Protein AF-A0A1V9XGU4-F1 (afdb_monomer_lite)

pLDDT: mean 71.14, std 24.78, range [29.02, 97.44]

InterPro domains:
  IPR002048 EF-hand domain [PS50222] (67-103)
  IPR018247 EF-Hand 1, calcium-binding site [PS00018] (81-93)

Structure (mmCIF, N/CA/C/O backbone):
data_AF-A0A1V9XGU4-F1
#
_entry.id   AF-A0A1V9XGU4-F1
#
loop_
_atom_site.group_PDB
_atom_site.id
_atom_site.type_symbol
_atom_site.label_atom_id
_atom_site.label_alt_id
_atom_site.label_comp_id
_atom_site.label_asym_id
_atom_site.label_entity_id
_atom_site.label_seq_id
_atom_site.pdbx_PDB_ins_code
_atom_site.Cartn_x
_atom_site.Cartn_y
_atom_site.Cartn_z
_atom_site.occupancy
_atom_site.B_iso_or_equiv
_atom_site.auth_seq_id
_atom_site.auth_comp_id
_atom_site.auth_asym_id
_atom_site.auth_atom_id
_atom_site.pdbx_PDB_model_num
ATOM 1 N N . MET A 1 1 ? 51.948 -21.550 26.721 1.00 40.84 1 MET A N 1
ATOM 2 C CA . MET A 1 1 ? 52.679 -20.581 25.872 1.00 40.84 1 MET A CA 1
ATOM 3 C C . MET A 1 1 ? 52.354 -20.983 24.437 1.00 40.84 1 MET A C 1
ATOM 5 O O . MET A 1 1 ? 52.631 -22.119 24.108 1.00 40.84 1 MET A O 1
ATOM 9 N N . SER A 1 2 ? 51.625 -20.250 23.601 1.00 41.44 2 SER A N 1
ATOM 10 C CA . SER A 1 2 ? 51.455 -18.804 23.502 1.00 41.44 2 SER A CA 1
ATOM 11 C C . SER A 1 2 ? 50.071 -18.445 22.958 1.00 41.44 2 SER A C 1
ATOM 13 O O . SER A 1 2 ? 49.436 -19.209 22.238 1.00 41.44 2 SER A O 1
ATOM 15 N N . ILE A 1 3 ? 49.631 -17.262 23.364 1.00 41.22 3 ILE A N 1
ATOM 16 C CA . ILE A 1 3 ? 48.352 -16.624 23.088 1.00 41.22 3 ILE A CA 1
ATOM 17 C C . ILE A 1 3 ? 48.535 -15.847 21.782 1.00 41.22 3 ILE A C 1
ATOM 19 O O . ILE A 1 3 ? 49.437 -15.014 21.704 1.00 41.22 3 ILE A O 1
ATOM 23 N N . ILE A 1 4 ? 47.725 -16.115 20.757 1.00 44.91 4 ILE A N 1
ATOM 24 C CA . ILE A 1 4 ? 47.727 -15.296 19.541 1.00 44.91 4 ILE A CA 1
ATOM 25 C C . ILE A 1 4 ? 46.737 -14.152 19.754 1.00 44.91 4 ILE A C 1
ATOM 27 O O . ILE A 1 4 ? 45.534 -14.348 19.910 1.00 44.91 4 ILE A O 1
ATOM 31 N N . SER A 1 5 ? 47.320 -12.961 19.835 1.00 37.12 5 SER A N 1
ATOM 32 C CA . SER A 1 5 ? 46.696 -11.656 20.004 1.00 37.12 5 SER A CA 1
ATOM 33 C C . SER A 1 5 ? 45.968 -11.229 18.724 1.00 37.12 5 SER A C 1
ATOM 35 O O . SER A 1 5 ? 46.578 -11.174 17.658 1.00 37.12 5 SER A O 1
ATOM 37 N N . LEU A 1 6 ? 44.679 -10.904 18.830 1.00 44.31 6 LEU A N 1
ATOM 38 C CA . LEU A 1 6 ? 43.925 -10.178 17.804 1.00 44.31 6 LEU A CA 1
ATOM 39 C C . LEU A 1 6 ? 43.930 -8.683 18.167 1.00 44.31 6 LEU A C 1
ATOM 41 O O . LEU A 1 6 ? 43.535 -8.347 19.289 1.00 44.31 6 LE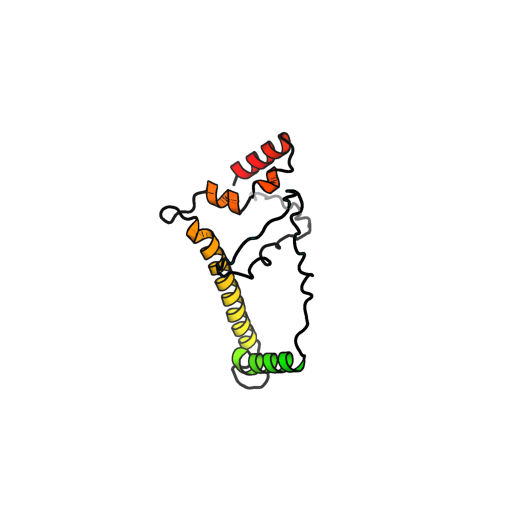U A O 1
ATOM 45 N N . PRO A 1 7 ? 44.336 -7.765 17.270 1.00 48.94 7 PRO A N 1
ATOM 46 C CA . PRO A 1 7 ? 44.233 -6.341 17.547 1.00 48.94 7 PRO A CA 1
ATOM 47 C C . PRO A 1 7 ? 42.777 -5.863 17.489 1.00 48.94 7 PRO A C 1
ATOM 49 O O . PRO A 1 7 ? 42.010 -6.164 16.575 1.00 48.94 7 PRO A O 1
ATOM 52 N N . ARG A 1 8 ? 42.428 -5.088 18.515 1.00 44.72 8 ARG A N 1
ATOM 53 C CA . ARG A 1 8 ? 41.180 -4.352 18.699 1.00 44.72 8 ARG A CA 1
ATOM 54 C C . ARG A 1 8 ? 41.132 -3.101 17.804 1.00 44.72 8 ARG A C 1
ATOM 56 O O . ARG A 1 8 ? 42.129 -2.404 17.656 1.00 44.72 8 ARG A O 1
ATOM 63 N N . THR A 1 9 ? 39.903 -2.793 17.381 1.00 43.22 9 THR A N 1
ATOM 64 C CA . THR A 1 9 ? 39.294 -1.465 17.140 1.00 43.22 9 THR A CA 1
ATOM 65 C C . THR A 1 9 ? 39.705 -0.644 15.915 1.00 43.22 9 THR A C 1
ATOM 67 O O . THR A 1 9 ? 40.788 -0.074 15.874 1.00 43.22 9 THR A O 1
ATOM 70 N N . LEU A 1 10 ? 38.724 -0.398 15.036 1.00 35.69 10 LEU A N 1
ATOM 71 C CA . LEU A 1 10 ? 38.533 0.903 14.391 1.00 35.69 10 LEU A CA 1
ATOM 72 C C . L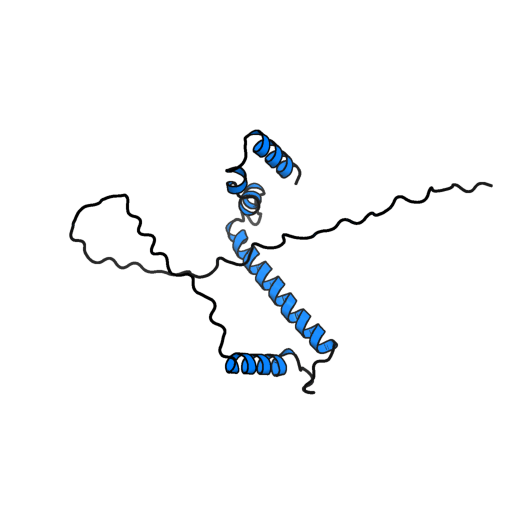EU A 1 10 ? 37.033 1.232 14.286 1.00 35.69 10 LEU A C 1
ATOM 74 O O . LEU A 1 10 ? 36.284 0.650 13.512 1.00 35.69 10 LEU A O 1
ATOM 78 N N . SER A 1 11 ? 36.640 2.128 15.192 1.00 35.50 11 SER A N 1
ATOM 79 C CA . SER A 1 11 ? 35.631 3.188 15.114 1.00 35.50 11 SER A CA 1
ATOM 80 C C . SER A 1 11 ? 34.569 3.121 14.002 1.00 35.50 11 SER A C 1
ATOM 82 O O . SER A 1 11 ? 34.827 3.476 12.854 1.00 35.50 11 SER A O 1
ATOM 84 N N . ILE A 1 12 ? 33.327 2.804 14.381 1.00 38.66 12 ILE A N 1
ATOM 85 C CA . ILE A 1 12 ? 32.135 3.188 13.613 1.00 38.66 12 ILE A CA 1
ATOM 86 C C . ILE A 1 12 ? 31.847 4.651 13.960 1.00 38.66 12 ILE A C 1
ATOM 88 O O . ILE A 1 12 ? 31.276 4.957 15.008 1.00 38.66 12 ILE A O 1
ATOM 92 N N . SER A 1 13 ? 32.309 5.554 13.095 1.00 34.25 13 SER A N 1
ATOM 93 C CA . SER A 1 13 ? 31.876 6.949 13.098 1.00 34.25 13 SER A CA 1
ATOM 94 C C . SER A 1 13 ? 30.566 7.088 12.325 1.00 34.25 13 SER A C 1
ATOM 96 O O . SER A 1 13 ? 30.271 6.351 11.388 1.00 34.25 13 SER A O 1
ATOM 98 N N . LYS A 1 14 ? 29.763 8.035 12.782 1.00 42.88 14 LYS A N 1
ATOM 99 C CA . LYS A 1 14 ? 28.345 8.225 12.518 1.00 42.88 14 LYS A CA 1
ATOM 100 C C . LYS A 1 14 ? 28.166 9.322 11.464 1.00 42.88 14 LYS A C 1
ATOM 102 O O . LYS A 1 14 ? 28.540 10.457 11.722 1.00 42.88 14 LYS A O 1
ATOM 107 N N . MET A 1 15 ? 27.551 8.996 10.330 1.00 34.56 15 MET A N 1
ATOM 108 C CA . MET A 1 15 ? 26.891 9.901 9.370 1.00 34.56 15 MET A CA 1
ATOM 109 C C . MET A 1 15 ? 25.735 9.070 8.778 1.00 34.56 15 MET A C 1
ATOM 111 O O . MET A 1 15 ? 25.976 7.950 8.354 1.00 34.56 15 MET A O 1
ATOM 115 N N . GLY A 1 16 ? 24.451 9.423 8.800 1.00 33.16 16 GLY A N 1
ATOM 116 C CA . GLY A 1 16 ? 23.804 10.718 8.982 1.00 33.16 16 GLY A CA 1
ATOM 117 C C . GLY A 1 16 ? 23.078 11.102 7.686 1.00 33.16 16 GLY A C 1
ATOM 118 O O . GLY A 1 16 ? 23.713 11.689 6.825 1.00 33.16 16 GLY A O 1
ATOM 119 N N . GLY A 1 17 ? 21.773 10.788 7.588 1.00 31.00 17 GLY A N 1
ATOM 120 C CA . GLY A 1 17 ? 20.837 11.209 6.518 1.00 31.00 17 GLY A CA 1
ATOM 121 C C . GLY A 1 17 ? 20.733 10.203 5.357 1.00 31.00 17 GLY A C 1
ATOM 122 O O . GLY A 1 17 ? 21.748 9.847 4.786 1.00 31.00 17 GLY A O 1
ATOM 123 N N . GLY A 1 18 ? 19.595 9.620 4.967 1.00 38.44 18 GLY A N 1
ATOM 124 C CA . GLY A 1 18 ? 18.194 10.007 5.134 1.00 38.44 18 GLY A CA 1
ATOM 125 C C . GLY A 1 18 ? 17.729 10.867 3.952 1.00 38.44 18 GLY A C 1
ATOM 126 O O . GLY A 1 18 ? 18.301 11.933 3.761 1.00 38.44 18 GLY A O 1
ATOM 127 N N . VAL A 1 19 ? 16.643 10.440 3.278 1.00 40.09 19 VAL A N 1
ATOM 128 C CA . VAL A 1 19 ? 15.906 11.097 2.160 1.00 40.09 19 VAL A CA 1
ATOM 129 C C . VAL A 1 19 ? 16.512 10.727 0.781 1.00 40.09 19 VAL A C 1
ATOM 131 O O . VAL A 1 19 ? 17.681 10.977 0.546 1.00 40.09 19 VAL A O 1
ATOM 134 N N . LEU A 1 20 ? 15.858 10.002 -0.141 1.00 40.06 20 LEU A N 1
ATOM 135 C CA . LEU A 1 20 ? 14.552 10.238 -0.775 1.00 40.06 20 LEU A CA 1
ATOM 136 C C . LEU A 1 20 ? 13.871 8.910 -1.175 1.00 40.06 20 LEU A C 1
ATOM 138 O O . LEU A 1 20 ? 14.124 8.347 -2.235 1.00 40.06 20 LEU A O 1
ATOM 142 N N . LEU A 1 21 ? 12.964 8.428 -0.326 1.00 39.38 21 LEU A N 1
ATOM 143 C CA . LEU A 1 21 ? 11.913 7.484 -0.703 1.00 39.38 21 LEU A CA 1
ATOM 144 C C . LEU A 1 21 ? 10.648 8.322 -0.913 1.00 39.38 21 LEU A C 1
ATOM 146 O O . LEU A 1 21 ? 9.940 8.621 0.045 1.00 39.38 21 LEU A O 1
ATOM 150 N N . GLY A 1 22 ? 10.397 8.784 -2.134 1.00 39.03 22 GLY A N 1
ATOM 151 C CA . GLY A 1 22 ? 9.206 9.585 -2.397 1.00 39.03 22 GLY A CA 1
ATOM 152 C C . GLY A 1 22 ? 9.114 10.047 -3.835 1.00 39.03 22 GLY A C 1
ATOM 153 O O . GLY A 1 22 ? 9.664 11.089 -4.147 1.00 39.03 22 GLY A O 1
ATOM 154 N N . CYS A 1 23 ? 8.412 9.284 -4.681 1.00 40.47 23 CYS A N 1
ATOM 155 C CA . CYS A 1 23 ? 7.815 9.817 -5.915 1.00 40.47 23 CYS A CA 1
ATOM 156 C C . CYS A 1 23 ? 6.774 8.904 -6.604 1.00 40.47 23 CYS A C 1
ATOM 158 O O . CYS A 1 23 ? 6.468 9.128 -7.767 1.00 40.47 23 CYS A O 1
ATOM 160 N N . VAL A 1 24 ? 6.174 7.904 -5.937 1.00 41.50 24 VAL A N 1
ATOM 161 C CA . VAL A 1 24 ? 5.225 6.975 -6.606 1.00 41.50 24 VAL A CA 1
ATOM 162 C C . VAL A 1 24 ? 3.809 7.069 -6.035 1.00 41.50 24 VAL A C 1
ATOM 164 O O . VAL A 1 24 ? 3.247 6.066 -5.612 1.00 41.50 24 VAL A O 1
ATOM 167 N N . LEU A 1 25 ? 3.215 8.266 -5.962 1.00 35.75 25 LEU A N 1
ATOM 168 C CA . LEU A 1 25 ? 1.840 8.377 -5.441 1.00 35.75 25 LEU A CA 1
ATOM 169 C C . LEU A 1 25 ? 0.919 9.426 -6.084 1.00 35.75 25 LEU A C 1
ATOM 171 O O . LEU A 1 25 ? -0.136 9.690 -5.523 1.00 35.75 25 LEU A O 1
ATOM 175 N N . CYS A 1 26 ? 1.216 10.001 -7.256 1.00 32.53 26 CYS A N 1
ATOM 176 C CA . CYS A 1 26 ? 0.321 11.036 -7.798 1.00 32.53 26 CYS A CA 1
ATOM 177 C C . CYS A 1 26 ? 0.191 11.032 -9.329 1.00 32.53 26 CYS A C 1
ATOM 179 O O . CYS A 1 26 ? 0.739 11.915 -9.973 1.00 32.53 26 CYS A O 1
ATOM 181 N N . ALA A 1 27 ? -0.518 10.055 -9.919 1.00 36.12 27 ALA A N 1
ATOM 182 C CA . ALA A 1 27 ? -1.029 10.169 -11.302 1.00 36.12 27 ALA A CA 1
ATOM 183 C C . ALA A 1 27 ? -2.063 9.080 -11.697 1.00 36.12 27 ALA A C 1
ATOM 185 O O . ALA A 1 27 ? -1.904 8.440 -12.732 1.00 36.12 27 ALA A O 1
ATOM 186 N N . MET A 1 28 ? -3.124 8.825 -10.919 1.00 37.53 28 MET A N 1
ATOM 187 C CA . MET A 1 28 ? -4.221 7.940 -11.375 1.00 37.53 28 MET A CA 1
ATOM 188 C C . MET A 1 28 ? -5.609 8.490 -11.033 1.00 37.53 28 MET A C 1
ATOM 190 O O . MET A 1 28 ? -6.166 8.118 -10.012 1.00 37.53 28 MET A O 1
ATOM 194 N N . VAL A 1 29 ? -6.142 9.355 -11.905 1.00 36.84 29 VAL A N 1
ATOM 195 C CA . VAL A 1 29 ? -7.549 9.805 -12.075 1.00 36.84 29 VAL A CA 1
ATOM 196 C C . VAL A 1 29 ? -7.496 10.547 -13.439 1.00 36.84 29 VAL A C 1
ATOM 198 O O . VAL A 1 29 ? -6.836 11.572 -13.507 1.00 36.84 29 VAL A O 1
ATOM 201 N N . LEU A 1 30 ? -7.963 10.090 -14.614 1.00 36.09 30 LEU A N 1
ATOM 202 C CA . LEU A 1 30 ? -9.227 9.459 -15.019 1.00 36.09 30 LEU A CA 1
ATOM 203 C C . LEU A 1 30 ? -9.083 8.694 -16.352 1.00 36.09 30 LEU A C 1
ATOM 205 O O . LEU A 1 30 ? -8.423 9.150 -17.283 1.00 36.09 30 LEU A O 1
ATOM 209 N N . CYS A 1 31 ? -9.810 7.581 -16.456 1.00 31.98 31 CYS A N 1
ATOM 210 C CA . CYS A 1 31 ? -10.199 6.926 -17.706 1.00 31.98 31 CYS A CA 1
ATOM 211 C C . CYS A 1 31 ? -11.563 7.454 -18.218 1.00 31.98 31 CYS A C 1
ATOM 213 O O . CYS A 1 31 ? -12.370 7.948 -17.435 1.00 31.98 31 CYS A O 1
ATOM 215 N N . THR A 1 32 ? -11.853 7.155 -19.496 1.00 30.44 32 THR A N 1
ATOM 216 C CA . THR A 1 32 ? -13.173 6.858 -20.122 1.00 30.44 32 THR A CA 1
ATOM 217 C C . THR A 1 32 ? -13.793 7.853 -21.140 1.00 30.44 32 THR A C 1
ATOM 219 O O . THR A 1 32 ? -14.431 8.838 -20.802 1.00 30.44 32 THR A O 1
ATOM 222 N N . SER A 1 33 ? -13.666 7.456 -22.421 1.00 35.53 33 SER A N 1
ATOM 223 C CA . SER A 1 33 ? -14.698 7.320 -23.484 1.00 35.53 33 SER A CA 1
ATOM 224 C C . SER A 1 33 ? -15.499 8.505 -24.066 1.00 35.53 33 SER A C 1
ATOM 226 O O . SER A 1 33 ? -16.233 9.182 -23.359 1.00 35.53 33 SER A O 1
ATOM 228 N N . GLY A 1 34 ? -15.560 8.543 -25.414 1.00 32.66 34 GLY A N 1
ATOM 229 C CA . GLY A 1 34 ? -16.818 8.762 -26.160 1.00 32.66 34 GLY A CA 1
ATOM 230 C C . GLY A 1 34 ? -16.777 9.733 -27.355 1.00 32.66 34 GLY A C 1
ATOM 231 O O . GLY A 1 34 ? -16.808 10.941 -27.167 1.00 32.66 34 GLY A O 1
ATOM 232 N N . GLN A 1 35 ? -16.781 9.211 -28.592 1.00 37.41 35 GLN A N 1
ATOM 233 C CA . GLN A 1 35 ? -16.965 9.966 -29.850 1.00 37.41 35 GLN A CA 1
ATOM 234 C C . GLN A 1 35 ? -18.394 10.518 -30.024 1.00 37.41 35 GLN A C 1
ATOM 236 O O . GLN A 1 35 ? -19.367 9.806 -29.791 1.00 37.41 35 GLN A O 1
ATOM 241 N N . GLY A 1 36 ? -18.507 11.715 -30.610 1.00 30.58 36 GLY A N 1
ATOM 242 C CA . GLY A 1 36 ? -19.719 12.213 -31.271 1.00 30.58 36 GLY A CA 1
ATOM 243 C C . GLY A 1 36 ? -19.419 13.444 -32.137 1.00 30.58 36 GLY A C 1
ATOM 244 O O . GLY A 1 36 ? -19.189 14.525 -31.609 1.00 30.58 36 GLY A O 1
ATOM 245 N N . GLN A 1 37 ? -19.376 13.279 -33.466 1.00 38.72 37 GLN A N 1
ATOM 246 C CA . GLN A 1 37 ? -19.195 14.363 -34.447 1.00 38.72 37 GLN A CA 1
ATOM 247 C C . GLN A 1 37 ? -20.548 14.965 -34.875 1.00 38.72 37 GLN A C 1
ATOM 249 O O . GLN A 1 37 ? -21.486 14.231 -35.174 1.00 38.72 37 GLN A O 1
ATOM 254 N N . GLY A 1 38 ? -20.604 16.297 -34.992 1.00 29.02 38 GLY A N 1
ATOM 255 C CA . GLY A 1 38 ? -21.657 17.102 -35.634 1.00 29.02 38 GLY A CA 1
ATOM 256 C C . GLY A 1 38 ? -21.049 18.394 -36.224 1.00 29.02 38 GLY A C 1
ATOM 257 O O . GLY A 1 38 ? -19.934 18.741 -35.846 1.00 29.02 38 GLY A O 1
ATOM 258 N N . PRO A 1 39 ? -21.688 19.059 -37.206 1.00 37.81 39 PRO A N 1
ATOM 259 C CA . PRO A 1 39 ? -21.062 19.435 -38.484 1.00 37.81 39 PRO A CA 1
ATOM 260 C C . PRO A 1 39 ? -20.247 20.745 -38.508 1.00 37.81 39 PRO A C 1
ATOM 262 O O . PRO A 1 39 ? -20.523 21.699 -37.788 1.00 37.81 39 PRO A O 1
ATOM 265 N N . LYS A 1 40 ? -19.261 20.782 -39.423 1.00 45.25 40 LYS A N 1
ATOM 266 C CA . LYS A 1 40 ? -18.364 21.914 -39.732 1.00 45.25 40 LYS A CA 1
ATOM 267 C C . LYS A 1 40 ? -19.059 23.057 -40.488 1.00 45.25 40 LYS A C 1
ATOM 269 O O . LYS A 1 40 ? -19.786 22.801 -41.443 1.00 45.25 40 LYS A O 1
ATOM 274 N N . ALA A 1 41 ? -18.644 24.293 -40.197 1.00 32.19 41 ALA A N 1
ATOM 275 C CA . ALA A 1 41 ? -18.565 25.400 -41.158 1.00 32.19 41 ALA A CA 1
ATOM 276 C C . ALA A 1 41 ? -17.397 26.352 -40.782 1.00 32.19 41 ALA A C 1
ATOM 278 O O . ALA A 1 41 ? -16.952 26.319 -39.636 1.00 32.19 41 ALA A O 1
ATOM 279 N N . PRO A 1 42 ? -16.829 27.116 -41.736 1.00 48.97 42 PRO A N 1
ATOM 280 C CA . PRO A 1 42 ? -15.378 27.260 -41.880 1.00 48.97 42 PRO A CA 1
ATOM 281 C C . PRO A 1 42 ? -14.832 28.640 -41.480 1.00 48.97 42 PRO A C 1
ATOM 283 O O . PRO A 1 42 ? -15.513 29.651 -41.622 1.00 48.97 42 PRO A O 1
ATOM 286 N N . GLY A 1 43 ? -13.555 28.702 -41.094 1.00 35.00 43 GLY A N 1
ATOM 287 C CA . GLY A 1 43 ? -12.836 29.976 -41.029 1.00 35.00 43 GLY A CA 1
ATOM 288 C C . GLY A 1 43 ? -11.452 29.882 -40.392 1.00 35.00 43 GLY A C 1
ATOM 289 O O . GLY A 1 43 ? -11.355 29.775 -39.181 1.00 35.00 43 GLY A O 1
ATOM 290 N N . GLY A 1 44 ? -10.409 29.950 -41.229 1.00 35.97 44 GLY A N 1
ATOM 291 C CA . GLY A 1 44 ? -9.061 30.433 -40.887 1.00 35.97 44 GLY A CA 1
ATOM 292 C C . GLY A 1 44 ? -8.264 29.648 -39.842 1.00 35.97 44 GLY A C 1
ATOM 293 O O . GLY A 1 44 ? -8.310 29.965 -38.661 1.00 35.97 44 GLY A O 1
ATOM 294 N N . ALA A 1 45 ? -7.458 28.682 -40.287 1.00 33.41 45 ALA A N 1
ATOM 295 C CA . ALA A 1 45 ? -6.444 28.056 -39.445 1.00 33.41 45 ALA A CA 1
ATOM 296 C C . ALA A 1 45 ? -5.216 28.976 -39.295 1.00 33.41 45 ALA A C 1
ATOM 298 O O . ALA A 1 45 ? -4.487 29.184 -40.263 1.00 33.41 45 ALA A O 1
ATOM 299 N N . ASP A 1 46 ? -4.975 29.470 -38.080 1.00 41.81 46 ASP A N 1
ATOM 300 C CA . ASP A 1 46 ? -3.623 29.751 -37.584 1.00 41.81 46 ASP A CA 1
ATOM 301 C C . ASP A 1 46 ? -3.159 28.508 -36.797 1.00 41.81 46 ASP A C 1
ATOM 303 O O . ASP A 1 46 ? -3.840 28.112 -35.846 1.00 41.81 46 ASP A O 1
ATOM 307 N N . PRO A 1 47 ? -2.069 27.825 -37.188 1.00 41.88 47 PRO A N 1
ATOM 308 C CA . PRO A 1 47 ? -1.692 26.539 -36.605 1.00 41.88 47 PRO A CA 1
ATOM 309 C C . PRO A 1 47 ? -0.980 26.636 -35.241 1.00 41.88 47 PRO A C 1
ATOM 311 O O . PRO A 1 47 ? -0.438 25.628 -34.792 1.00 41.88 47 PRO A O 1
ATOM 314 N N . THR A 1 48 ? -0.977 27.787 -34.553 1.00 45.91 48 THR A N 1
ATOM 315 C CA . THR A 1 48 ? -0.089 27.994 -33.387 1.00 45.91 48 THR A CA 1
ATOM 316 C C . THR A 1 48 ? -0.775 28.251 -32.043 1.00 45.91 48 THR A C 1
ATOM 318 O O . THR A 1 48 ? -0.092 28.488 -31.049 1.00 45.91 48 THR A O 1
ATOM 321 N N . LYS A 1 49 ? -2.104 28.150 -31.934 1.00 37.09 49 LYS A N 1
ATOM 322 C CA . LYS A 1 49 ? -2.800 28.240 -30.636 1.00 37.09 49 LYS A CA 1
ATOM 323 C C . LYS A 1 49 ? -3.341 26.880 -30.190 1.00 37.09 49 LYS A C 1
ATOM 325 O O . LYS A 1 49 ? -4.518 26.577 -30.352 1.00 37.09 49 LYS A O 1
ATOM 330 N N . GLN A 1 50 ? -2.487 26.062 -29.578 1.00 44.06 50 GLN A N 1
ATOM 331 C CA . GLN A 1 50 ? -2.975 25.073 -28.617 1.00 44.06 50 GLN A CA 1
ATOM 332 C C . GLN A 1 50 ? -3.347 25.832 -27.339 1.00 44.06 50 GLN A C 1
ATOM 334 O O . GLN A 1 50 ? -2.497 26.120 -26.499 1.00 44.06 50 GLN A O 1
ATOM 339 N N . GLU A 1 51 ? -4.617 26.217 -27.214 1.00 37.50 51 GLU A N 1
ATOM 340 C CA . GLU A 1 51 ? -5.167 26.647 -25.931 1.00 37.50 51 GLU A CA 1
ATOM 341 C C . GLU A 1 51 ? -5.255 25.412 -25.030 1.00 37.50 51 GLU A C 1
ATOM 343 O O . GLU A 1 51 ? -6.244 24.686 -25.016 1.00 37.50 51 GLU A O 1
ATOM 348 N N . HIS A 1 52 ? -4.175 25.143 -24.294 1.00 43.47 52 HIS A N 1
ATOM 349 C CA . HIS A 1 52 ? -4.242 24.303 -23.109 1.00 43.47 52 HIS A CA 1
ATOM 350 C C . HIS A 1 52 ? -5.185 24.996 -22.123 1.00 43.47 52 HIS A C 1
ATOM 352 O O . HIS A 1 52 ? -4.804 25.961 -21.460 1.00 43.47 52 HIS A O 1
ATOM 358 N N . THR A 1 53 ? -6.434 24.533 -22.048 1.00 39.62 53 THR A N 1
ATOM 359 C CA . THR A 1 53 ? -7.334 24.868 -20.946 1.00 39.62 53 THR A CA 1
ATOM 360 C C . THR A 1 53 ? -6.659 24.410 -19.657 1.00 39.62 53 THR A C 1
ATOM 362 O O . THR A 1 53 ? -6.600 23.221 -19.358 1.00 39.62 53 THR A O 1
ATOM 365 N N . HIS A 1 54 ? -6.082 25.361 -18.929 1.00 56.75 54 HIS A N 1
ATOM 366 C CA . HIS A 1 54 ? -5.566 25.141 -17.588 1.00 56.75 54 HIS A CA 1
ATOM 367 C C . HIS A 1 54 ? -6.791 24.938 -16.689 1.00 56.75 54 HIS A C 1
ATOM 369 O O . HIS A 1 54 ? -7.457 25.913 -16.333 1.00 56.75 54 HIS A O 1
ATOM 375 N N . GLU A 1 55 ? -7.144 23.690 -16.364 1.00 54.41 55 GLU A N 1
ATOM 376 C CA . GLU A 1 55 ? -8.036 23.477 -15.225 1.00 54.41 55 GLU A CA 1
ATOM 377 C C . GLU A 1 55 ? -7.344 24.061 -13.986 1.00 54.41 55 GLU A C 1
ATOM 379 O O . GLU A 1 55 ? -6.158 23.792 -13.758 1.00 54.41 55 GLU A O 1
ATOM 384 N N . PRO A 1 56 ? -8.032 24.912 -13.208 1.00 60.44 56 PRO A N 1
ATOM 385 C CA . PRO A 1 56 ? -7.455 25.448 -11.992 1.00 60.44 56 PRO A CA 1
ATOM 386 C C . PRO A 1 56 ? -7.107 24.284 -11.053 1.00 60.44 56 PRO A C 1
ATOM 388 O O . PRO A 1 56 ? -7.877 23.323 -10.962 1.00 60.44 56 PRO A O 1
ATOM 391 N N . PRO A 1 57 ? -5.967 24.347 -10.344 1.00 67.88 57 PRO A N 1
ATOM 392 C CA . PRO A 1 57 ? -5.571 23.288 -9.428 1.00 67.88 57 PRO A CA 1
ATOM 393 C C . PRO A 1 57 ? -6.686 23.050 -8.406 1.00 67.88 57 PRO A C 1
ATOM 395 O O . PRO A 1 57 ? -7.092 23.968 -7.690 1.00 67.88 57 PRO A O 1
ATOM 398 N N . GLN A 1 58 ? -7.192 21.817 -8.353 1.00 76.75 58 GLN A N 1
ATOM 399 C CA . GLN A 1 58 ? -8.176 21.403 -7.358 1.00 76.75 58 GLN A CA 1
ATOM 400 C C . GLN A 1 58 ? -7.535 21.481 -5.976 1.00 76.75 58 GLN A C 1
ATOM 402 O O . GLN A 1 58 ? -6.691 20.663 -5.606 1.00 76.75 58 GLN A O 1
ATOM 407 N N . TYR A 1 59 ? -7.912 22.508 -5.219 1.00 76.31 59 TYR A N 1
ATOM 408 C CA . TYR A 1 59 ? -7.452 22.667 -3.852 1.00 76.31 59 TYR A CA 1
ATOM 409 C C . TYR A 1 59 ? -8.168 21.655 -2.961 1.00 76.31 59 TYR A C 1
ATOM 411 O O . TYR A 1 59 ? -9.389 21.503 -3.034 1.00 76.31 59 TYR A O 1
ATOM 419 N N . TYR A 1 60 ? -7.407 20.979 -2.102 1.00 83.50 60 TYR A N 1
ATOM 420 C CA . TYR A 1 60 ? -7.959 20.046 -1.129 1.00 83.50 60 TYR A CA 1
ATOM 421 C C . TYR A 1 60 ? -9.047 20.732 -0.295 1.00 83.50 60 TYR A C 1
ATOM 423 O O . TYR A 1 60 ? -8.781 21.706 0.411 1.00 83.50 60 TYR A O 1
ATOM 431 N N . GLN A 1 61 ? -10.271 20.210 -0.363 1.00 86.44 61 GLN A N 1
ATOM 432 C CA . GLN A 1 61 ? -11.351 20.619 0.525 1.00 86.44 61 GLN A CA 1
ATOM 433 C C . GLN A 1 61 ? -11.417 19.639 1.697 1.00 86.44 61 GLN A C 1
ATOM 435 O O . GLN A 1 61 ? -11.721 18.462 1.483 1.00 86.44 61 GLN A O 1
ATOM 440 N N . PRO A 1 62 ? -11.132 20.090 2.933 1.00 86.81 62 PRO A N 1
ATOM 441 C CA . PRO A 1 62 ? -11.273 19.240 4.099 1.00 86.81 62 PRO A CA 1
ATOM 442 C C . PRO A 1 62 ? -12.710 18.711 4.213 1.00 86.81 62 PRO A C 1
ATOM 444 O O . PRO A 1 62 ? -13.659 19.476 4.014 1.00 86.81 62 PRO A O 1
ATOM 447 N N . PRO A 1 63 ? -12.896 17.426 4.548 1.00 89.06 63 PRO A N 1
ATOM 448 C CA . PRO A 1 63 ? -14.222 16.866 4.760 1.00 89.06 63 PRO A CA 1
ATOM 449 C C . PRO A 1 63 ? -14.928 17.513 5.961 1.00 89.06 63 PRO A C 1
ATOM 451 O O . PRO A 1 63 ? -14.290 17.992 6.901 1.00 89.06 63 PRO A O 1
ATOM 454 N N . ASP A 1 64 ? -16.265 17.492 5.938 1.00 93.44 64 ASP A N 1
ATOM 455 C CA . ASP A 1 64 ? -17.087 17.995 7.042 1.00 93.44 64 ASP A CA 1
ATOM 456 C C . ASP A 1 64 ? -16.749 17.262 8.358 1.00 93.44 64 ASP A C 1
ATOM 458 O O . ASP A 1 64 ? -16.746 16.024 8.392 1.00 93.44 64 ASP A O 1
ATOM 462 N N . PRO A 1 65 ? -16.495 17.988 9.462 1.00 94.81 65 PRO A N 1
ATOM 463 C CA . PRO A 1 65 ? -16.024 17.393 10.709 1.00 94.81 65 PRO A CA 1
ATOM 464 C C . PRO A 1 65 ? -16.996 16.376 11.315 1.00 94.81 65 PRO A C 1
ATOM 466 O O . PRO A 1 65 ? -16.549 15.452 11.998 1.00 94.81 65 PRO A O 1
ATOM 469 N N . LYS A 1 66 ? -18.313 16.499 11.078 1.00 93.81 66 LYS A N 1
ATOM 470 C CA . LYS A 1 66 ? -19.283 15.529 11.610 1.00 93.81 66 LYS A CA 1
ATOM 471 C C . LYS A 1 66 ? -19.130 14.182 10.917 1.00 93.81 66 LYS A C 1
ATOM 473 O O . LYS A 1 66 ? -19.082 13.164 11.599 1.00 93.81 66 LYS A O 1
ATOM 478 N N . LYS A 1 67 ? -18.967 14.189 9.592 1.00 92.00 67 LYS A N 1
ATOM 479 C CA . LYS A 1 67 ? -18.735 12.969 8.806 1.00 92.00 67 LYS A CA 1
ATOM 480 C C . LYS A 1 67 ? -17.429 12.280 9.186 1.00 92.00 67 LYS A C 1
ATOM 482 O O . LYS A 1 67 ? -17.400 11.064 9.321 1.00 92.00 67 LYS A O 1
ATOM 487 N N . VAL A 1 68 ? -16.361 13.051 9.407 1.00 94.31 68 VAL A N 1
ATOM 488 C CA . VAL A 1 68 ? -15.075 12.497 9.867 1.00 94.31 68 VAL A CA 1
ATOM 489 C C . VAL A 1 68 ? -15.234 11.817 11.224 1.00 94.31 68 VAL A C 1
ATOM 491 O O . VAL A 1 68 ? -14.753 10.705 11.417 1.00 94.31 68 VAL A O 1
ATOM 494 N N . LYS A 1 69 ? -15.940 12.462 12.159 1.00 94.44 69 LYS A N 1
ATOM 495 C CA . LYS A 1 69 ? -16.181 11.898 13.489 1.00 94.44 69 LYS A CA 1
ATOM 496 C C . LYS A 1 69 ? -17.008 10.612 13.431 1.00 94.44 69 LYS A C 1
ATOM 498 O O . LYS A 1 69 ? -16.688 9.668 14.143 1.00 94.44 69 LYS A O 1
ATOM 503 N N . GLU A 1 70 ? -18.045 10.575 12.601 1.00 95.44 70 GLU A N 1
ATOM 504 C CA . GLU A 1 70 ? -18.876 9.384 12.407 1.00 95.44 70 GLU A CA 1
ATOM 505 C C . GLU A 1 70 ? -18.066 8.220 11.820 1.00 95.44 70 GLU A C 1
ATOM 507 O O . GLU A 1 70 ? -18.094 7.121 12.366 1.00 95.44 70 GLU A O 1
ATOM 512 N N . ALA A 1 71 ? -17.271 8.479 10.778 1.00 93.81 71 ALA A N 1
ATOM 513 C CA . ALA A 1 71 ? -16.407 7.472 10.166 1.00 93.81 71 ALA A CA 1
ATOM 514 C C . ALA A 1 71 ? -15.343 6.940 11.142 1.00 93.81 71 ALA A C 1
ATOM 516 O O . ALA A 1 71 ? -15.066 5.743 11.169 1.00 93.81 71 ALA A O 1
ATOM 517 N N . LEU A 1 72 ? -14.765 7.814 11.974 1.00 93.81 72 LEU A N 1
ATOM 518 C CA . LEU A 1 72 ? -13.838 7.403 13.030 1.00 93.81 72 LEU A CA 1
ATOM 519 C C . LEU A 1 72 ? -14.527 6.560 14.109 1.00 93.81 72 LEU A C 1
ATOM 521 O O . LEU A 1 72 ? -13.917 5.620 14.607 1.00 93.81 72 LEU A O 1
ATOM 525 N N . GLY A 1 73 ? -15.781 6.871 14.448 1.00 95.12 73 GLY A N 1
ATOM 526 C CA . GLY A 1 73 ? -16.585 6.062 15.365 1.00 95.12 73 GLY A CA 1
ATOM 527 C C . GLY A 1 73 ? -16.833 4.657 14.817 1.00 95.12 73 GLY A C 1
ATOM 528 O O . GLY A 1 73 ? -16.533 3.680 15.488 1.00 95.12 73 GLY A O 1
ATOM 529 N N . GLN A 1 74 ? -17.267 4.553 13.558 1.00 94.75 74 GLN A N 1
ATOM 530 C CA . GLN A 1 74 ? -17.455 3.260 12.888 1.00 94.75 74 GLN A CA 1
ATOM 531 C C . GLN A 1 74 ? -16.150 2.461 12.809 1.00 94.75 74 GLN A C 1
ATOM 533 O O . GLN A 1 74 ? -16.133 1.267 13.089 1.00 94.75 74 GLN A O 1
ATOM 538 N N . LEU A 1 75 ? -15.033 3.117 12.475 1.00 94.38 75 LEU A N 1
ATOM 539 C CA . LEU A 1 75 ? -13.722 2.471 12.464 1.00 94.38 75 LEU A CA 1
ATOM 540 C C . LEU A 1 75 ? -13.355 1.910 13.844 1.00 94.38 75 LEU A C 1
ATOM 542 O O . LEU A 1 75 ? -12.831 0.800 13.933 1.00 94.38 75 LEU A O 1
ATOM 546 N N . PHE A 1 76 ? -13.613 2.683 14.899 1.00 95.69 76 PHE A N 1
ATOM 547 C CA . PHE A 1 76 ? -13.367 2.258 16.268 1.00 95.69 76 PHE A CA 1
ATOM 548 C C . PHE A 1 76 ? -14.188 1.009 16.606 1.00 95.69 76 PHE A C 1
ATOM 550 O O . PHE A 1 76 ? -13.602 -0.031 16.903 1.00 95.69 76 PHE A O 1
ATOM 557 N N . ASP A 1 77 ? -15.510 1.093 16.456 1.00 94.69 77 ASP A N 1
ATOM 558 C CA . ASP A 1 77 ? -16.452 0.042 16.854 1.00 94.69 77 ASP A CA 1
ATOM 559 C C . ASP A 1 77 ? -16.320 -1.242 16.014 1.00 94.69 77 ASP A C 1
ATOM 561 O O . ASP A 1 77 ? -16.555 -2.345 16.508 1.00 94.69 77 ASP A O 1
ATOM 565 N N . GLU A 1 78 ? -15.983 -1.128 14.725 1.00 92.75 78 GLU A N 1
ATOM 566 C CA . GLU A 1 78 ? -15.955 -2.278 13.814 1.00 92.75 78 GLU A CA 1
ATOM 567 C C . GLU A 1 78 ? -14.578 -2.928 13.664 1.00 92.75 78 GLU A C 1
ATOM 569 O O . GLU A 1 78 ? -14.498 -4.114 13.326 1.00 92.75 78 GLU A O 1
ATOM 574 N N . LYS A 1 79 ? -13.489 -2.157 13.802 1.00 93.69 79 LYS A N 1
ATOM 575 C CA . LYS A 1 79 ? -12.138 -2.619 13.434 1.00 93.69 79 LYS A CA 1
ATOM 576 C C . LYS A 1 79 ? -11.139 -2.626 14.581 1.00 93.69 79 LYS A C 1
ATOM 578 O O . LYS A 1 79 ? -10.221 -3.446 14.539 1.00 93.69 79 LYS A O 1
ATOM 583 N N . LEU A 1 80 ? -11.266 -1.706 15.536 1.00 95.31 80 LEU A N 1
ATOM 584 C CA . LEU A 1 80 ? -10.291 -1.525 16.614 1.00 95.31 80 LEU A CA 1
ATOM 585 C C . LEU A 1 80 ? -10.744 -2.190 17.917 1.00 95.31 80 LEU A C 1
ATOM 587 O O . LEU A 1 80 ? -9.977 -2.975 18.461 1.00 95.31 80 LEU A O 1
ATOM 591 N N . ASP A 1 81 ? -11.958 -1.906 18.386 1.00 96.75 81 ASP A N 1
ATOM 592 C CA . ASP A 1 81 ? -12.511 -2.427 19.644 1.00 96.75 81 ASP A CA 1
ATOM 593 C C . ASP A 1 81 ? -13.199 -3.783 19.409 1.00 96.75 81 ASP A C 1
ATOM 595 O O . ASP A 1 81 ? -14.410 -3.894 19.195 1.00 96.75 81 ASP A O 1
ATOM 599 N N . ALA A 1 82 ? -12.398 -4.848 19.368 1.00 93.12 82 ALA A N 1
ATOM 600 C CA . ALA A 1 82 ? -12.888 -6.187 19.058 1.00 93.12 82 ALA A CA 1
ATOM 601 C C . ALA A 1 82 ? -13.622 -6.818 20.249 1.00 93.12 82 ALA A C 1
ATOM 603 O O . ALA A 1 82 ? -14.532 -7.633 20.058 1.00 93.12 82 ALA A O 1
ATOM 604 N N . ASN A 1 83 ? -13.206 -6.479 21.470 1.00 95.06 83 ASN A N 1
ATOM 605 C CA . ASN A 1 83 ? -13.779 -7.015 22.699 1.00 95.06 83 ASN A CA 1
ATOM 606 C C . ASN A 1 83 ? -14.984 -6.197 23.225 1.00 95.06 83 ASN A C 1
ATOM 608 O O . ASN A 1 83 ? -15.691 -6.690 24.109 1.00 95.06 83 ASN A O 1
ATOM 612 N N . LYS A 1 84 ? -15.268 -5.030 22.630 1.00 95.69 84 LYS A N 1
ATOM 613 C CA . LYS A 1 84 ? -16.360 -4.101 22.963 1.00 95.69 84 LYS A CA 1
ATOM 614 C C . LYS A 1 84 ? -16.260 -3.527 24.372 1.00 95.69 84 LYS A C 1
ATOM 616 O O . LYS A 1 84 ? -17.283 -3.351 25.042 1.00 95.69 84 LYS A O 1
ATOM 621 N N . ASP A 1 85 ? -15.045 -3.275 24.842 1.00 96.19 85 ASP A N 1
ATOM 622 C CA . ASP A 1 85 ? -14.795 -2.674 26.152 1.00 96.19 85 ASP A CA 1
ATOM 623 C C . ASP A 1 85 ? -14.683 -1.141 26.108 1.00 96.19 85 ASP A C 1
ATOM 625 O O . ASP A 1 85 ? -14.532 -0.511 27.158 1.00 96.19 85 ASP A O 1
ATOM 629 N N . HIS A 1 86 ? -14.852 -0.537 24.926 1.00 95.25 86 HIS A N 1
ATOM 630 C CA . HIS A 1 86 ? -14.692 0.891 24.652 1.00 95.25 86 HIS A CA 1
ATOM 631 C C . HIS A 1 86 ? -13.261 1.413 24.829 1.00 95.25 86 HIS A C 1
ATOM 633 O O . HIS A 1 86 ? -13.040 2.627 24.918 1.00 95.25 86 HIS A O 1
ATOM 639 N N . TYR A 1 87 ? -12.278 0.518 24.821 1.00 95.56 87 TYR A N 1
ATOM 640 C CA . TYR A 1 87 ? -10.859 0.819 24.761 1.00 95.56 87 TYR A CA 1
ATOM 641 C C . TYR A 1 87 ? -10.212 0.058 23.599 1.00 95.56 87 TYR A C 1
ATOM 643 O O . TYR A 1 87 ? -10.850 -0.679 22.860 1.00 95.56 87 TYR A O 1
ATOM 651 N N . VAL A 1 88 ? -8.926 0.328 23.373 1.00 96.00 88 VAL A N 1
ATOM 652 C CA . VAL A 1 88 ? -8.118 -0.445 22.427 1.00 96.00 88 VAL A CA 1
ATOM 653 C C . VAL A 1 88 ? -6.892 -0.916 23.172 1.00 96.00 88 VAL A C 1
ATOM 655 O O . VAL A 1 88 ? -6.044 -0.108 23.571 1.00 96.00 88 VAL A O 1
ATOM 658 N N . ASP A 1 89 ? -6.794 -2.223 23.369 1.00 97.25 89 ASP A N 1
ATOM 659 C CA . ASP A 1 89 ? -5.638 -2.823 24.007 1.00 97.25 89 ASP A CA 1
ATOM 660 C C . ASP A 1 89 ? -4.467 -3.014 23.016 1.00 97.25 89 ASP A C 1
ATOM 662 O O . ASP A 1 89 ? -4.565 -2.836 21.796 1.00 97.25 89 ASP A O 1
ATOM 666 N N . ALA A 1 90 ? -3.291 -3.366 23.540 1.00 97.44 90 ALA A N 1
ATOM 667 C CA . ALA A 1 90 ? -2.098 -3.549 22.712 1.00 97.44 90 ALA A CA 1
ATOM 668 C C . ALA A 1 90 ? -2.237 -4.687 21.678 1.00 97.44 90 ALA A C 1
ATOM 670 O O . ALA A 1 90 ? -1.584 -4.658 20.630 1.00 97.44 90 ALA A O 1
ATOM 671 N N . ARG A 1 91 ? -3.050 -5.709 21.967 1.00 97.12 91 ARG A N 1
ATOM 672 C CA . ARG A 1 91 ? -3.299 -6.846 21.071 1.00 97.12 91 ARG A CA 1
ATOM 673 C C . ARG A 1 91 ? -4.200 -6.414 19.923 1.00 97.12 91 ARG A C 1
ATOM 675 O O . ARG A 1 91 ? -3.875 -6.718 18.778 1.00 97.12 91 ARG A O 1
ATOM 682 N N . GLU A 1 92 ? -5.261 -5.679 20.224 1.00 97.12 92 GLU A N 1
ATOM 683 C CA . GLU A 1 92 ? -6.192 -5.111 19.249 1.00 97.12 92 GLU A CA 1
ATOM 684 C C . GLU A 1 92 ? -5.492 -4.135 18.306 1.00 97.12 92 GLU A C 1
ATOM 686 O O . GLU A 1 92 ? -5.538 -4.302 17.086 1.00 97.12 92 GLU A O 1
ATOM 691 N N . MET A 1 93 ? -4.707 -3.203 18.853 1.00 96.56 93 MET A N 1
ATOM 692 C CA . MET A 1 93 ? -3.908 -2.276 18.050 1.00 96.56 93 MET A CA 1
ATOM 693 C C . MET A 1 93 ? -2.941 -3.017 17.114 1.00 96.56 93 MET A C 1
ATOM 695 O O . MET A 1 93 ? -2.837 -2.707 15.925 1.00 96.56 93 MET A O 1
ATOM 699 N N . LYS A 1 94 ? -2.236 -4.035 17.624 1.00 96.69 94 LYS A N 1
ATOM 700 C CA . LYS A 1 94 ? -1.311 -4.838 16.811 1.00 96.69 94 LYS A CA 1
ATOM 701 C C . LYS A 1 94 ? -2.042 -5.619 15.716 1.00 96.69 94 LYS A C 1
ATOM 703 O O . LYS A 1 94 ? -1.512 -5.749 14.611 1.00 96.69 94 LYS A O 1
ATOM 708 N N . ALA A 1 95 ? -3.229 -6.146 16.012 1.00 95.75 95 ALA A N 1
ATOM 709 C CA . ALA A 1 95 ? -4.058 -6.844 15.038 1.00 95.75 95 ALA A CA 1
ATOM 710 C C . ALA A 1 95 ? -4.497 -5.895 13.916 1.00 95.75 95 ALA A C 1
ATOM 712 O O . ALA A 1 95 ? -4.317 -6.221 12.741 1.00 95.75 95 ALA A O 1
ATOM 713 N N . TRP A 1 96 ? -4.966 -4.696 14.264 1.00 95.12 96 TRP A N 1
ATOM 714 C CA . TRP A 1 96 ? -5.371 -3.690 13.288 1.00 95.12 96 TRP A CA 1
ATOM 715 C C . TRP A 1 96 ? -4.211 -3.222 12.401 1.00 95.12 96 TRP A C 1
ATOM 717 O O . TRP A 1 96 ? -4.328 -3.228 11.176 1.00 95.12 96 TRP A O 1
ATOM 727 N N . LEU A 1 97 ? -3.049 -2.913 12.988 1.00 95.25 97 LEU A N 1
ATOM 728 C CA . LEU A 1 97 ? -1.853 -2.534 12.226 1.00 95.25 97 LEU A CA 1
ATOM 729 C C . LEU A 1 97 ? -1.442 -3.611 11.219 1.00 95.25 97 LEU A C 1
ATOM 731 O O . LEU A 1 97 ? -1.051 -3.294 10.096 1.00 95.25 97 LEU A O 1
ATOM 735 N N . LYS A 1 98 ? -1.560 -4.890 11.594 1.00 96.06 98 LYS A N 1
ATOM 736 C CA . LYS A 1 98 ? -1.282 -5.997 10.677 1.00 96.06 98 LYS A CA 1
ATOM 737 C C . LYS A 1 98 ? -2.230 -5.977 9.479 1.00 96.06 98 LYS A C 1
ATOM 739 O O . LYS A 1 98 ? -1.760 -6.164 8.359 1.00 96.06 98 LYS A O 1
ATOM 744 N N . VAL A 1 99 ? -3.526 -5.746 9.693 1.00 94.31 99 VAL A N 1
ATOM 745 C CA . VAL A 1 99 ? -4.524 -5.658 8.612 1.00 94.31 99 VAL A CA 1
ATOM 746 C C . VAL A 1 99 ? -4.208 -4.489 7.682 1.00 94.31 99 VAL A C 1
ATOM 748 O O . VAL A 1 99 ? -4.071 -4.693 6.478 1.00 94.31 99 VAL A O 1
ATOM 751 N N . VAL A 1 100 ? -4.012 -3.290 8.237 1.00 94.06 100 VAL A N 1
ATOM 752 C CA . VAL A 1 100 ? -3.760 -2.073 7.449 1.00 94.06 100 VAL A CA 1
ATOM 753 C C . VAL A 1 100 ? -2.482 -2.195 6.629 1.00 94.06 100 VAL A C 1
ATOM 755 O O . VAL A 1 100 ? -2.500 -1.960 5.423 1.00 94.06 100 VAL A O 1
ATOM 758 N N . HIS A 1 101 ? -1.375 -2.610 7.247 1.00 94.88 101 HIS A N 1
ATOM 759 C CA . HIS A 1 101 ? -0.114 -2.755 6.522 1.00 94.88 101 HIS A CA 1
ATOM 760 C C . HIS A 1 101 ? -0.181 -3.860 5.465 1.00 94.88 101 HIS A C 1
ATOM 762 O O . HIS A 1 101 ? 0.382 -3.693 4.387 1.00 94.88 101 HIS A O 1
ATOM 768 N N . SER A 1 102 ? -0.887 -4.965 5.734 1.00 94.56 102 SER A N 1
ATOM 769 C CA . SER A 1 102 ? -1.064 -6.026 4.733 1.00 94.56 102 SER A CA 1
ATOM 770 C C . SER A 1 102 ? -1.853 -5.523 3.524 1.00 94.56 102 SER A C 1
ATOM 772 O O . SER A 1 102 ? -1.459 -5.815 2.398 1.00 94.56 102 SER A O 1
ATOM 774 N N . SER A 1 103 ? -2.904 -4.723 3.744 1.00 94.38 103 SER A N 1
ATOM 775 C CA . SER A 1 103 ? -3.647 -4.070 2.657 1.00 94.38 103 SER A CA 1
ATOM 776 C C . SER A 1 103 ? -2.742 -3.139 1.859 1.00 94.38 103 SER A C 1
ATOM 778 O O . SER A 1 103 ? -2.639 -3.291 0.654 1.00 94.38 103 SER A O 1
ATOM 780 N N . MET A 1 104 ? -2.004 -2.238 2.517 1.00 92.00 104 MET A N 1
ATOM 781 C CA . MET A 1 104 ? -1.123 -1.286 1.825 1.00 92.00 104 MET A CA 1
ATOM 782 C C . MET A 1 104 ? -0.065 -1.977 0.960 1.00 92.00 104 MET A C 1
ATOM 784 O O . MET A 1 104 ? 0.191 -1.547 -0.165 1.00 92.00 104 MET A O 1
ATOM 788 N N . VAL A 1 105 ? 0.555 -3.039 1.483 1.00 94.19 105 VAL A N 1
ATOM 789 C CA . VAL A 1 105 ? 1.541 -3.831 0.738 1.00 94.19 105 VAL A CA 1
ATOM 790 C C . VAL A 1 105 ? 0.876 -4.553 -0.429 1.00 94.19 105 VAL A C 1
ATOM 792 O O . VAL A 1 105 ? 1.416 -4.507 -1.530 1.00 94.19 105 VAL A O 1
ATOM 795 N N . GLY A 1 106 ? -0.287 -5.173 -0.211 1.00 95.44 106 GLY A N 1
ATOM 796 C CA . GLY A 1 106 ? -1.050 -5.855 -1.256 1.00 95.44 106 GLY A CA 1
ATOM 797 C C . GLY A 1 106 ? -1.482 -4.907 -2.372 1.00 95.44 106 GLY A C 1
ATOM 798 O O . GLY A 1 106 ? -1.177 -5.154 -3.531 1.00 95.44 106 GLY A O 1
ATOM 799 N N . ASP A 1 107 ? -2.086 -3.774 -2.023 1.00 94.62 107 ASP A N 1
ATOM 800 C CA . ASP A 1 107 ? -2.543 -2.766 -2.980 1.00 94.62 107 ASP A CA 1
ATOM 801 C C . ASP A 1 107 ? -1.371 -2.176 -3.773 1.00 94.62 107 ASP A C 1
ATOM 803 O O . ASP A 1 107 ? -1.486 -1.895 -4.965 1.00 94.62 107 ASP A O 1
ATOM 807 N N . ASN A 1 108 ? -0.224 -1.961 -3.121 1.00 92.75 108 ASN A N 1
ATOM 808 C CA . ASN A 1 108 ? 0.975 -1.501 -3.812 1.00 92.75 108 ASN A CA 1
ATOM 809 C C . ASN A 1 108 ? 1.547 -2.575 -4.743 1.00 92.75 108 ASN A C 1
ATOM 811 O O . ASN A 1 108 ? 1.968 -2.249 -5.851 1.00 92.75 108 ASN A O 1
ATOM 815 N N . LEU A 1 109 ? 1.559 -3.833 -4.302 1.00 96.31 109 LEU A N 1
ATOM 816 C CA . LEU A 1 109 ? 2.010 -4.956 -5.110 1.00 96.31 109 LEU A CA 1
ATOM 817 C C . LEU A 1 109 ? 1.129 -5.124 -6.348 1.00 96.31 109 LEU A C 1
ATOM 819 O O . LEU A 1 109 ? 1.673 -5.240 -7.437 1.00 96.31 109 LEU A O 1
ATOM 823 N N . GLU A 1 110 ? -0.195 -5.074 -6.196 1.00 95.06 110 GLU A N 1
ATOM 824 C CA . GLU A 1 110 ? -1.140 -5.219 -7.306 1.00 95.06 110 GLU A CA 1
ATOM 825 C C . GLU A 1 110 ? -0.960 -4.097 -8.330 1.00 95.06 110 GLU A C 1
ATOM 827 O O . GLU A 1 110 ? -0.760 -4.366 -9.508 1.00 95.06 110 GLU A O 1
ATOM 832 N N . ARG A 1 111 ? -0.895 -2.834 -7.887 1.00 93.25 111 ARG A N 1
ATOM 833 C CA . ARG A 1 111 ? -0.654 -1.703 -8.799 1.00 93.25 111 ARG A CA 1
ATOM 834 C C . ARG A 1 111 ? 0.661 -1.834 -9.565 1.00 93.25 111 ARG A C 1
ATOM 836 O O . ARG A 1 111 ? 0.722 -1.526 -10.754 1.00 93.25 111 ARG A O 1
ATOM 843 N N . GLN A 1 112 ? 1.732 -2.252 -8.890 1.00 91.38 112 GLN A N 1
ATOM 844 C CA . GLN A 1 112 ? 3.014 -2.472 -9.561 1.00 91.38 112 GLN A CA 1
ATOM 845 C C . GLN A 1 112 ? 2.947 -3.670 -10.507 1.00 91.38 112 GLN A C 1
ATOM 847 O O . GLN A 1 112 ? 3.492 -3.616 -11.608 1.00 91.38 112 GLN A O 1
ATOM 852 N N . TRP A 1 113 ? 2.259 -4.734 -10.107 1.00 93.75 113 TRP A N 1
ATOM 853 C CA . TRP A 1 113 ? 2.055 -5.902 -10.942 1.00 93.75 113 TRP A CA 1
ATOM 854 C C . TRP A 1 113 ? 1.297 -5.546 -12.220 1.00 93.75 113 TRP A C 1
ATOM 856 O O . TRP A 1 113 ? 1.804 -5.829 -13.299 1.00 93.75 113 TRP A O 1
ATOM 866 N N . GLU A 1 114 ? 0.160 -4.857 -12.127 1.00 92.75 114 GLU A N 1
ATOM 867 C CA . GLU A 1 114 ? -0.617 -4.380 -13.278 1.00 92.75 114 GLU A CA 1
ATOM 868 C C . GLU A 1 114 ? 0.241 -3.555 -14.246 1.00 92.75 114 GLU A C 1
ATOM 870 O O . GLU A 1 114 ? 0.186 -3.755 -15.462 1.00 92.75 114 GLU A O 1
ATOM 875 N N . TYR A 1 115 ? 1.089 -2.674 -13.709 1.00 89.94 115 TYR A N 1
ATOM 876 C CA . TYR A 1 115 ? 2.005 -1.861 -14.504 1.00 89.94 115 TYR A CA 1
ATOM 877 C C . TYR A 1 115 ? 3.002 -2.709 -15.321 1.00 89.94 115 TYR A C 1
ATOM 879 O O . TYR A 1 115 ? 3.284 -2.399 -16.485 1.00 89.94 115 TYR A O 1
ATOM 887 N N . PHE A 1 116 ? 3.543 -3.783 -14.737 1.00 90.31 116 PHE A N 1
ATOM 888 C CA . PHE A 1 116 ? 4.527 -4.650 -15.398 1.00 90.31 116 PHE A CA 1
ATOM 889 C C . PHE A 1 116 ? 3.916 -5.812 -16.183 1.00 90.31 116 PHE A C 1
ATOM 891 O O . PHE A 1 116 ? 4.544 -6.282 -17.131 1.00 90.31 116 PHE A O 1
ATOM 898 N N . ALA A 1 117 ? 2.705 -6.260 -15.853 1.00 91.62 117 ALA A N 1
ATOM 899 C CA . ALA A 1 117 ? 2.068 -7.432 -16.449 1.00 91.62 117 ALA A CA 1
ATOM 900 C C . ALA A 1 117 ? 1.962 -7.315 -17.978 1.00 91.62 117 ALA A C 1
ATOM 902 O O . ALA A 1 117 ? 2.272 -8.264 -18.697 1.00 91.62 117 ALA A O 1
ATOM 903 N N . GLY A 1 118 ? 1.616 -6.127 -18.487 1.00 89.88 118 GLY A N 1
ATOM 904 C CA . GLY A 1 118 ? 1.548 -5.851 -19.928 1.00 89.88 118 GLY A CA 1
ATOM 905 C C . GLY A 1 118 ? 2.906 -5.761 -20.639 1.00 89.88 118 GLY A C 1
ATOM 906 O O . GLY A 1 118 ? 2.949 -5.720 -21.865 1.00 89.88 118 GLY 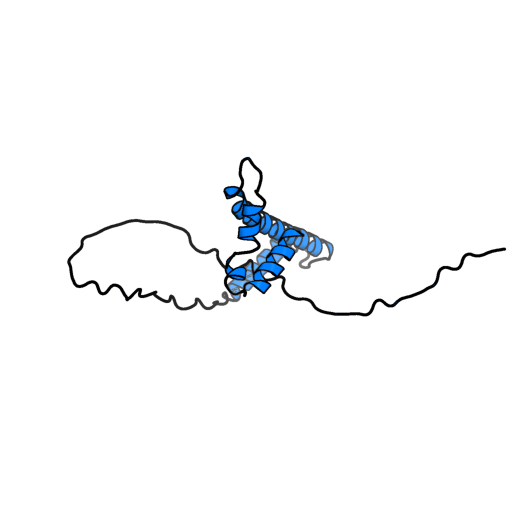A O 1
ATOM 907 N N . LYS A 1 119 ? 4.014 -5.723 -19.890 1.00 89.25 119 LYS A N 1
ATOM 908 C CA . LYS A 1 119 ? 5.391 -5.630 -20.408 1.00 89.25 119 LYS A CA 1
ATOM 909 C C . LYS A 1 119 ? 6.102 -6.986 -20.431 1.00 89.25 119 LYS A C 1
ATOM 911 O O . LYS A 1 119 ? 7.222 -7.085 -20.930 1.00 89.25 119 LYS A O 1
ATOM 916 N N . LEU A 1 120 ? 5.468 -8.029 -19.891 1.00 91.94 120 LEU A N 1
ATOM 917 C CA . LEU A 1 120 ? 6.021 -9.377 -19.887 1.00 91.94 120 LEU A CA 1
ATOM 918 C C . LEU A 1 120 ? 6.016 -9.978 -21.294 1.00 91.94 120 LEU A C 1
ATOM 920 O O . LEU A 1 120 ? 5.041 -9.897 -22.037 1.00 91.94 120 LEU A O 1
ATOM 924 N N . GLN A 1 121 ? 7.103 -10.662 -21.628 1.00 91.50 121 GLN A N 1
ATOM 925 C CA . GLN A 1 121 ? 7.271 -11.421 -22.858 1.00 91.50 121 GLN A CA 1
ATOM 926 C C . GLN A 1 121 ? 7.437 -12.893 -22.484 1.00 91.50 121 GLN A C 1
ATOM 928 O O . GLN A 1 121 ? 8.430 -13.291 -21.875 1.00 91.50 121 GLN A O 1
ATOM 933 N N . GLY A 1 122 ? 6.419 -13.707 -22.778 1.00 90.25 122 GLY A N 1
ATOM 934 C CA . GLY A 1 122 ? 6.418 -15.126 -22.401 1.00 90.25 122 GLY A CA 1
ATOM 935 C C . GLY A 1 122 ? 6.521 -15.361 -20.887 1.00 90.25 122 GLY A C 1
ATOM 936 O O . GLY A 1 122 ? 7.153 -16.322 -20.464 1.00 90.25 122 GLY A O 1
ATOM 937 N N . GLY A 1 123 ? 5.952 -14.461 -20.075 1.00 91.56 123 GLY A N 1
ATOM 938 C CA . GLY A 1 123 ? 5.984 -14.540 -18.609 1.00 91.56 123 GLY A CA 1
ATOM 939 C C . GLY A 1 123 ? 7.258 -14.001 -17.952 1.00 91.56 123 GLY A C 1
ATOM 940 O O . GLY A 1 123 ? 7.348 -14.014 -16.730 1.00 91.56 123 GLY A O 1
ATOM 941 N N . ASN A 1 124 ? 8.217 -13.494 -18.730 1.00 92.81 124 ASN A N 1
ATOM 942 C CA . ASN A 1 124 ? 9.449 -12.894 -18.220 1.00 92.81 124 ASN A CA 1
ATOM 943 C C . ASN A 1 124 ? 9.487 -11.398 -18.538 1.00 92.81 124 ASN A C 1
ATOM 945 O O . ASN A 1 124 ? 8.994 -10.983 -19.585 1.00 92.81 124 ASN A O 1
ATOM 949 N N . LEU A 1 125 ? 10.092 -10.589 -17.666 1.00 91.69 125 LEU A N 1
ATOM 950 C CA . LEU A 1 125 ? 10.357 -9.178 -17.944 1.00 91.69 125 LEU A CA 1
ATOM 951 C C . LEU A 1 125 ? 11.784 -9.037 -18.495 1.00 91.69 125 LEU A C 1
ATOM 953 O O . LEU A 1 125 ? 12.732 -9.284 -17.746 1.00 91.69 125 LEU A O 1
ATOM 957 N N . PRO A 1 126 ? 11.975 -8.661 -19.774 1.00 92.25 126 PRO A N 1
ATOM 958 C CA . PRO A 1 126 ? 13.309 -8.398 -20.296 1.00 92.25 126 PRO A CA 1
ATOM 959 C C . PRO A 1 126 ? 13.972 -7.253 -19.527 1.00 92.25 126 PRO A C 1
ATOM 961 O O . PRO A 1 126 ? 13.333 -6.240 -19.241 1.00 92.25 126 PRO A O 1
ATOM 964 N N . TRP A 1 127 ? 15.270 -7.380 -19.250 1.00 87.69 127 TRP A N 1
ATOM 965 C CA . TRP A 1 127 ? 16.039 -6.354 -18.539 1.00 87.69 127 TRP A CA 1
ATOM 966 C C . TRP A 1 127 ? 15.944 -4.973 -19.202 1.00 87.69 127 TRP A C 1
ATOM 968 O O . TRP A 1 127 ? 15.723 -3.970 -18.526 1.00 87.69 127 TRP A O 1
ATOM 978 N N . GLU A 1 128 ? 16.014 -4.935 -20.535 1.00 86.25 128 GLU A N 1
ATOM 979 C CA . GLU A 1 128 ? 15.891 -3.695 -21.307 1.00 86.25 128 GLU A CA 1
ATOM 980 C C . GLU A 1 128 ? 14.516 -3.021 -21.155 1.00 86.25 128 GLU A C 1
ATOM 982 O O . GLU A 1 128 ? 14.416 -1.807 -21.292 1.00 86.25 128 GLU A O 1
ATOM 987 N N . GLU A 1 129 ? 13.453 -3.767 -20.844 1.00 87.81 129 GLU A N 1
ATOM 988 C CA . GLU A 1 129 ? 12.131 -3.189 -20.567 1.00 87.81 129 GLU A CA 1
ATOM 989 C C . GLU A 1 129 ? 11.997 -2.728 -19.116 1.00 87.81 129 GLU A C 1
ATOM 991 O O . GLU A 1 129 ? 11.399 -1.684 -18.856 1.00 87.81 129 GLU A O 1
ATOM 996 N N . TYR A 1 130 ? 12.597 -3.455 -18.170 1.00 86.75 130 TYR A N 1
ATOM 997 C CA . TYR A 1 130 ? 12.644 -3.035 -16.771 1.00 86.75 130 TYR A CA 1
ATOM 998 C C . TYR A 1 130 ? 13.412 -1.717 -16.608 1.00 86.75 130 TYR A C 1
ATOM 1000 O O . TYR A 1 130 ? 12.898 -0.764 -16.024 1.00 86.75 130 TYR A O 1
ATOM 1008 N N . ARG A 1 131 ? 14.611 -1.614 -17.198 1.00 85.94 131 ARG A N 1
ATOM 1009 C CA . ARG A 1 131 ? 15.454 -0.419 -17.057 1.00 85.94 131 ARG A CA 1
ATOM 1010 C C . ARG A 1 131 ? 14.798 0.846 -17.608 1.00 85.94 131 ARG A C 1
ATOM 1012 O O . ARG A 1 131 ? 14.956 1.885 -16.997 1.00 85.94 131 ARG A O 1
ATOM 1019 N N . LYS A 1 132 ? 14.039 0.772 -18.709 1.00 84.44 132 LYS A N 1
ATOM 1020 C CA . LYS A 1 132 ? 13.371 1.945 -19.310 1.00 84.44 132 LYS A CA 1
ATOM 1021 C C . LYS A 1 132 ? 12.337 2.554 -18.371 1.00 84.44 132 LYS A C 1
ATOM 1023 O O . LYS A 1 132 ? 12.095 3.753 -18.400 1.00 84.44 132 LYS A O 1
ATOM 1028 N N . VAL A 1 133 ? 11.700 1.702 -17.571 1.00 82.12 133 VAL A N 1
ATOM 1029 C CA . VAL A 1 133 ? 10.700 2.100 -16.581 1.00 82.12 133 VAL A CA 1
ATOM 1030 C C . VAL A 1 133 ? 11.369 2.702 -15.351 1.00 82.12 133 VAL A C 1
ATOM 1032 O O . VAL A 1 133 ? 10.889 3.697 -14.819 1.00 82.12 133 VAL A O 1
ATOM 1035 N N . THR A 1 134 ? 12.434 2.067 -14.863 1.00 81.31 134 THR A N 1
ATOM 1036 C CA . THR A 1 134 ? 13.088 2.453 -13.605 1.00 81.31 134 THR A CA 1
ATOM 1037 C C . THR A 1 134 ? 14.062 3.618 -13.781 1.00 81.31 134 THR A C 1
ATOM 1039 O O . THR A 1 134 ? 14.217 4.426 -12.873 1.00 81.31 134 THR A O 1
ATOM 1042 N N . PHE A 1 135 ? 14.692 3.706 -14.948 1.00 78.69 135 PHE A N 1
ATOM 1043 C CA . PHE A 1 135 ? 15.738 4.655 -15.307 1.00 78.69 135 PHE A CA 1
ATOM 1044 C C . PHE A 1 135 ? 15.358 5.284 -16.648 1.00 78.69 135 PHE A C 1
ATOM 1046 O O . PHE A 1 135 ? 15.817 4.867 -17.712 1.00 78.69 135 PHE A O 1
ATOM 1053 N N . SER A 1 136 ? 14.428 6.236 -16.604 1.00 69.12 136 SER A N 1
ATOM 1054 C CA . SER A 1 136 ? 13.928 6.912 -17.800 1.00 69.12 136 SER A CA 1
ATOM 1055 C C . SER A 1 136 ? 15.059 7.609 -18.557 1.00 69.12 136 SER A C 1
ATOM 1057 O O . SER A 1 136 ? 15.869 8.314 -17.954 1.00 69.12 136 SER A O 1
ATOM 1059 N N . ASP A 1 137 ? 15.054 7.517 -19.887 1.00 68.88 137 ASP A N 1
ATOM 1060 C CA . ASP A 1 137 ? 16.036 8.189 -20.756 1.00 68.88 137 ASP A CA 1
ATOM 1061 C C . ASP A 1 137 ? 16.011 9.730 -20.621 1.00 68.88 137 ASP A C 1
ATOM 1063 O O . ASP A 1 137 ? 16.945 10.424 -21.022 1.00 68.88 137 ASP A O 1
ATOM 1067 N N . GLU A 1 138 ? 14.963 10.276 -20.004 1.00 68.31 138 GLU A N 1
ATOM 1068 C CA . GLU A 1 138 ? 14.814 11.686 -19.635 1.00 68.31 138 GLU A CA 1
ATOM 1069 C C . GLU A 1 138 ? 15.882 12.149 -18.632 1.00 68.31 138 GLU A C 1
ATOM 1071 O O . GLU A 1 138 ? 16.397 13.260 -18.768 1.00 68.31 138 GLU A O 1
ATOM 1076 N N . GLU A 1 139 ? 16.297 11.287 -17.692 1.00 66.69 139 GLU A N 1
ATOM 1077 C CA . GLU A 1 139 ? 17.430 11.574 -16.798 1.00 66.69 139 GLU A CA 1
ATOM 1078 C C . GLU A 1 139 ? 18.729 11.718 -17.591 1.00 66.69 139 GLU A C 1
ATOM 1080 O O . GLU A 1 139 ? 19.575 12.544 -17.258 1.00 66.69 139 GLU A O 1
ATOM 1085 N N . GLN A 1 140 ? 18.875 10.965 -18.684 1.00 66.19 140 GLN A N 1
ATOM 1086 C CA . GLN A 1 140 ? 20.041 11.065 -19.553 1.00 66.19 140 GLN A CA 1
ATOM 1087 C C . GLN A 1 140 ? 19.964 12.284 -20.475 1.00 66.19 140 GLN A C 1
ATOM 1089 O O . GLN A 1 140 ? 21.002 12.815 -20.862 1.00 66.19 140 GLN A O 1
ATOM 1094 N N . ALA A 1 141 ? 18.773 12.766 -20.837 1.00 74.44 141 ALA A N 1
ATOM 1095 C CA . ALA A 1 141 ? 18.604 13.866 -21.787 1.00 74.44 141 ALA A CA 1
ATOM 1096 C C . ALA A 1 141 ? 19.294 15.172 -21.340 1.00 74.44 141 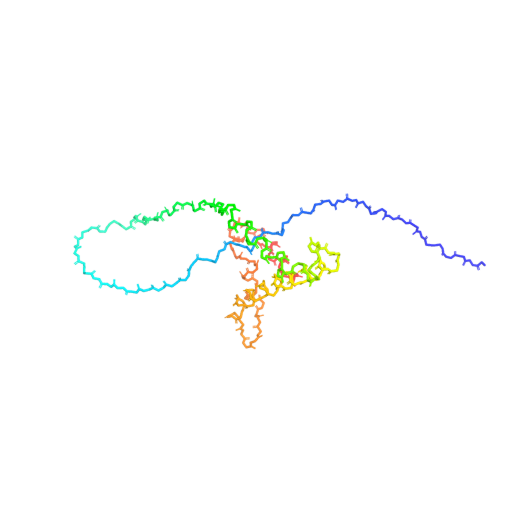ALA A C 1
ATOM 1098 O O . ALA A 1 141 ? 19.780 15.915 -22.193 1.00 74.44 141 ALA A O 1
ATOM 1099 N N . GLY A 1 142 ? 19.395 15.415 -20.027 1.00 75.06 142 GLY A N 1
ATOM 1100 C CA . GLY A 1 142 ? 20.073 16.581 -19.445 1.00 75.06 142 GLY A CA 1
ATOM 1101 C C . GLY A 1 142 ? 21.583 16.431 -19.218 1.00 75.06 142 GLY A C 1
ATOM 1102 O O . GLY A 1 142 ? 22.233 17.418 -18.882 1.00 75.06 142 GLY A O 1
ATOM 1103 N N . LEU A 1 143 ? 22.145 15.231 -19.398 1.00 80.19 143 LEU A N 1
ATOM 1104 C CA . LEU A 1 143 ? 23.549 14.935 -19.094 1.00 80.19 143 LEU A CA 1
ATOM 1105 C C . LEU A 1 143 ? 24.483 15.220 -20.278 1.00 80.19 143 LEU A C 1
ATOM 1107 O O . LEU A 1 143 ? 24.165 14.933 -21.443 1.00 80.19 143 LEU A O 1
ATOM 1111 N N . GLY A 1 144 ? 25.682 15.719 -19.970 1.00 84.75 144 GLY A N 1
ATOM 1112 C CA . GLY A 1 144 ? 26.785 15.809 -20.921 1.00 84.75 144 GLY A CA 1
ATOM 1113 C C . GLY A 1 144 ? 27.277 14.427 -21.389 1.00 84.75 144 GLY A C 1
ATOM 1114 O O . GLY A 1 144 ? 26.968 13.405 -20.775 1.00 84.75 144 GLY 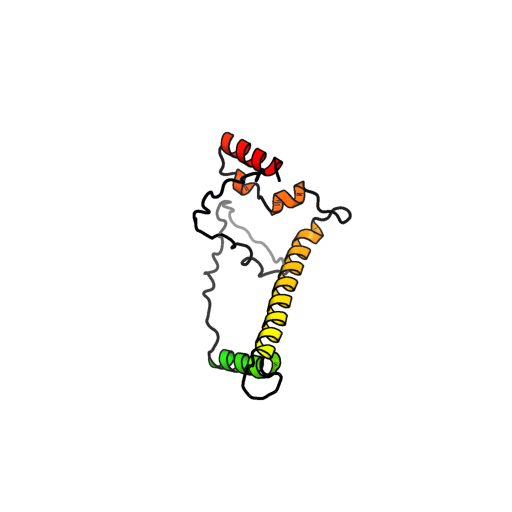A O 1
ATOM 1115 N N . PRO A 1 145 ? 28.049 14.348 -22.487 1.00 83.12 145 PRO A N 1
ATOM 1116 C CA . PRO A 1 145 ? 28.517 13.074 -23.050 1.00 83.12 145 PRO A CA 1
ATOM 1117 C C . PRO A 1 145 ? 29.379 12.241 -22.080 1.00 83.12 145 PRO A C 1
ATOM 1119 O O . PRO A 1 145 ? 29.226 11.018 -22.017 1.00 83.12 145 PRO A O 1
ATOM 1122 N N . ASP A 1 146 ? 30.223 12.886 -21.274 1.00 84.44 146 ASP A N 1
ATOM 1123 C CA . ASP A 1 146 ? 31.059 12.200 -20.278 1.00 84.44 146 ASP A CA 1
ATOM 1124 C C . ASP A 1 146 ? 30.219 11.684 -19.094 1.00 84.44 14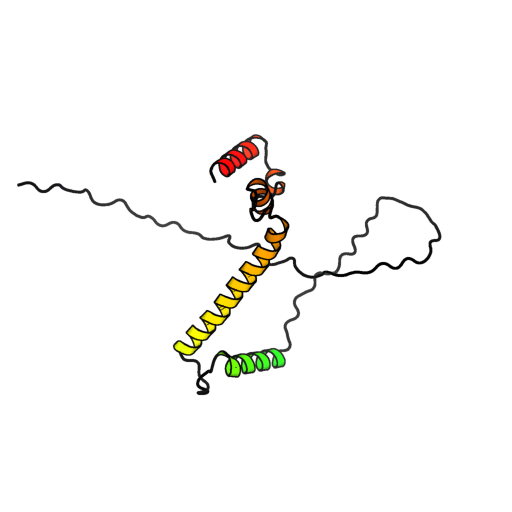6 ASP A C 1
ATOM 1126 O O . ASP A 1 146 ? 30.414 10.566 -18.615 1.00 84.44 146 ASP A O 1
ATOM 1130 N N . GLU A 1 147 ? 29.213 12.456 -18.675 1.00 83.06 147 GLU A N 1
ATOM 1131 C CA . GLU A 1 147 ? 28.276 12.082 -17.608 1.00 83.06 147 GLU A CA 1
ATOM 1132 C C . GLU A 1 147 ? 27.368 10.921 -18.029 1.00 83.06 147 GLU A C 1
ATOM 1134 O O . GLU A 1 147 ? 27.156 9.993 -17.250 1.00 83.06 147 GLU A O 1
ATOM 1139 N N . LYS A 1 148 ? 26.903 10.910 -19.286 1.00 81.56 148 LYS A N 1
ATOM 1140 C CA . LYS A 1 148 ? 26.175 9.773 -19.877 1.00 81.56 148 LYS A CA 1
ATOM 1141 C C . LYS A 1 148 ? 27.010 8.501 -19.880 1.00 81.56 148 LYS A C 1
ATOM 1143 O O . LYS A 1 148 ? 26.492 7.425 -19.594 1.00 81.56 148 LYS A O 1
ATOM 1148 N N . THR A 1 149 ? 28.297 8.615 -20.201 1.00 84.88 149 THR A N 1
ATOM 1149 C CA . THR A 1 149 ? 29.217 7.470 -20.202 1.00 84.88 149 THR A CA 1
ATOM 1150 C C . THR A 1 149 ? 29.357 6.905 -18.792 1.00 84.88 149 THR A C 1
ATOM 1152 O O . THR A 1 149 ? 29.175 5.706 -18.590 1.00 84.88 149 THR A O 1
ATOM 1155 N N . HIS A 1 150 ? 29.569 7.774 -17.802 1.00 82.69 150 HIS A N 1
ATOM 1156 C CA . HIS A 1 150 ? 29.664 7.361 -16.407 1.00 82.69 150 HIS A CA 1
ATOM 1157 C C . HIS A 1 150 ? 28.356 6.750 -15.872 1.00 82.69 150 HIS A C 1
ATOM 1159 O O . HIS A 1 150 ? 28.389 5.718 -15.205 1.00 82.69 150 HIS A O 1
ATOM 1165 N N . TYR A 1 151 ? 27.201 7.332 -16.203 1.00 80.62 151 TYR A N 1
ATOM 1166 C CA . TYR A 1 151 ? 25.884 6.802 -15.834 1.00 80.62 151 TYR A CA 1
ATOM 1167 C C . TYR A 1 151 ? 25.636 5.410 -16.439 1.00 80.62 151 TYR A C 1
ATOM 1169 O O . TYR A 1 151 ? 25.223 4.485 -15.741 1.00 80.62 151 TYR A O 1
ATOM 1177 N N . ASN A 1 152 ? 25.980 5.214 -17.714 1.00 82.94 152 ASN A N 1
ATOM 1178 C CA . ASN A 1 152 ? 25.875 3.911 -18.371 1.00 82.94 152 ASN A CA 1
ATOM 1179 C C . ASN A 1 152 ? 26.816 2.862 -17.762 1.00 82.94 152 ASN A C 1
ATOM 1181 O O . ASN A 1 152 ? 26.423 1.706 -17.611 1.00 82.94 152 ASN A O 1
ATOM 1185 N N . GLU A 1 153 ? 28.031 3.246 -17.363 1.00 86.06 153 GLU A N 1
ATOM 1186 C CA . GLU A 1 153 ? 28.933 2.353 -16.627 1.00 86.06 153 GLU A CA 1
ATOM 1187 C C . GLU A 1 153 ? 28.386 1.963 -15.251 1.00 86.06 153 GLU A C 1
ATOM 1189 O O . GLU A 1 153 ? 28.628 0.843 -14.802 1.00 86.06 153 GLU A O 1
ATOM 1194 N N . GLN A 1 154 ? 27.670 2.862 -14.570 1.00 81.25 154 GLN A N 1
ATOM 1195 C CA . GLN A 1 154 ? 27.011 2.544 -13.302 1.00 81.25 154 GLN A CA 1
ATOM 1196 C C . GLN A 1 154 ? 25.865 1.546 -13.511 1.00 81.25 154 GLN A C 1
ATOM 1198 O O . GLN A 1 154 ? 25.792 0.558 -12.783 1.00 81.25 154 GLN A O 1
ATOM 1203 N N . LEU A 1 155 ? 25.038 1.741 -14.544 1.00 78.31 155 LEU A N 1
ATOM 1204 C CA . LEU A 1 155 ? 23.950 0.820 -14.899 1.00 78.31 155 LEU A CA 1
ATOM 1205 C C . LEU A 1 155 ? 24.445 -0.551 -15.382 1.00 78.31 155 LEU A C 1
ATOM 1207 O O . LEU A 1 155 ? 23.771 -1.552 -15.180 1.00 78.31 155 LEU A O 1
ATOM 1211 N N . ALA A 1 156 ? 25.622 -0.627 -16.003 1.00 80.56 156 ALA A N 1
ATOM 1212 C CA . ALA A 1 156 ? 26.201 -1.900 -16.437 1.00 80.56 156 ALA A CA 1
ATOM 1213 C C . ALA A 1 156 ? 26.714 -2.771 -15.271 1.00 80.56 156 ALA A C 1
ATOM 1215 O O . ALA A 1 156 ? 27.064 -3.932 -15.484 1.00 80.56 156 ALA A O 1
ATOM 1216 N N . ARG A 1 157 ? 26.811 -2.215 -14.053 1.00 78.19 157 ARG A N 1
ATOM 1217 C CA . ARG A 1 157 ? 27.292 -2.919 -12.849 1.00 78.19 157 ARG A CA 1
ATOM 1218 C C . ARG A 1 157 ? 26.172 -3.507 -11.986 1.00 78.19 157 ARG A C 1
ATOM 1220 O O . ARG A 1 157 ? 26.490 -4.268 -11.072 1.00 78.19 157 ARG A O 1
ATOM 1227 N N . THR A 1 158 ? 24.920 -3.122 -12.227 1.00 59.72 158 THR A N 1
ATOM 1228 C CA . THR A 1 158 ? 23.718 -3.598 -11.516 1.00 59.72 158 THR A CA 1
ATOM 1229 C C . THR A 1 158 ? 23.058 -4.740 -12.262 1.00 59.72 158 THR A C 1
ATOM 1231 O O . THR A 1 158 ? 22.646 -5.705 -11.586 1.00 59.72 158 THR A O 1
#

Organism: NCBI:txid418985

Sequence (158 aa):
MSIISLPRTLSISKMGGGVLLGCVLCAMVLCTSGQGQGPKAPGGADPTKQEHTHEPPQYYQPPDPKKVKEALGQLFDEKLDANKDHYVDAREMKAWLKVVHSSMVGDNLERQWEYFAGKLQGGNLPWEEYRKVTFSDEEQAGLGPDEKTHYNEQLART

Secondary structure (DSSP, 8-state):
----PPPP---------------SSS--------------------TT------PPP----PPPHHHHHHHHHHHIIIII-SS-SSS--HHHHHHHHHHHHHHHHHHHHHHHHHHHHTT-BTTB--HHHHHHHHS-HHHHHTS-HHHHHHHHHHHTT-

Radius of gyration: 28.21 Å; chains: 1; bounding box: 74×51×68 Å

Foldseek 3Di:
DDDDDDDDDDDDDDDDDDDDPDDPDDDDDDDDDDDDDDDDDDDDDPPPDPPPPPDDPDDDDDDDPVVVVVVVVCCCVPQACPVPPSDGDPVSVVRSVVVVVVVVVVVVVVVVCVVCVVCDDVNHHDPVNVCCVVPPCVVVVPDDPVRNVVVVVVVVVD